Protein AF-A0A2L2Z3B1-F1 (afdb_monomer_lite)

Organism: Parasteatoda tepidariorum (NCBI:txid114398)

InterPro domains:
  IPR036770 Ankyrin repeat-containing domain superfamily [G3DSA:1.25.40.20] (12-68)

Secondary structure (DSSP, 8-state):
--HHHHHHHHHHHHHHHHTT-HHHHHHHHHH-GGGGG-B-TTS-BHHHHHHHTT-HHHHHHHHHH-GGG-

Foldseek 3Di:
DPPVVVLVLLVVLLVCLLVLVQVVNVVSCVVPVVLQVDADPVRHHSLNSNVVNVNVVNNVVCCVPPVPSD

Structure (mmCIF, N/CA/C/O backbone):
data_AF-A0A2L2Z3B1-F1
#
_entry.id   AF-A0A2L2Z3B1-F1
#
loop_
_atom_site.group_PDB
_atom_site.id
_atom_site.type_symbol
_atom_site.label_atom_id
_atom_site.label_alt_id
_atom_site.label_comp_id
_atom_site.label_asym_id
_atom_site.label_entity_id
_atom_site.label_seq_id
_atom_site.pdbx_PDB_ins_code
_atom_site.Cartn_x
_atom_site.Cartn_y
_atom_site.Cartn_z
_atom_site.occupancy
_atom_site.B_iso_or_equiv
_atom_site.auth_seq_id
_atom_site.auth_comp_id
_atom_site.auth_asym_id
_atom_site.auth_atom_id
_atom_site.pdbx_PDB_model_num
ATOM 1 N N . LYS A 1 1 ? 5.601 13.264 -17.957 1.00 54.03 1 LYS A N 1
ATOM 2 C CA . LYS A 1 1 ? 6.330 12.183 -17.249 1.00 54.03 1 LYS A CA 1
ATOM 3 C C . LYS A 1 1 ? 7.195 11.455 -18.281 1.00 54.03 1 LYS A C 1
ATOM 5 O O . LYS A 1 1 ? 6.661 11.093 -19.321 1.00 54.03 1 LYS A O 1
ATOM 10 N N . THR A 1 2 ? 8.506 11.329 -18.072 1.00 69.88 2 THR A N 1
ATOM 11 C CA . THR A 1 2 ? 9.384 10.502 -18.918 1.00 69.88 2 THR A CA 1
ATOM 12 C C . THR A 1 2 ? 9.095 9.032 -18.604 1.00 69.88 2 THR A C 1
ATOM 14 O O . THR A 1 2 ? 9.061 8.656 -17.439 1.00 69.88 2 THR A O 1
ATOM 17 N N . LEU A 1 3 ? 8.851 8.202 -19.622 1.00 66.75 3 LEU A N 1
ATOM 18 C CA . LEU A 1 3 ? 8.480 6.780 -19.484 1.00 66.75 3 LEU A CA 1
ATOM 19 C C . LEU A 1 3 ? 9.295 5.992 -18.419 1.00 66.75 3 LEU A C 1
ATOM 21 O O . LEU A 1 3 ? 8.691 5.220 -17.674 1.00 66.75 3 LEU A O 1
ATOM 25 N N . PRO A 1 4 ? 10.617 6.222 -18.249 1.00 80.62 4 PRO A N 1
ATOM 26 C CA . PRO A 1 4 ? 11.413 5.553 -17.219 1.00 80.62 4 PRO A CA 1
ATOM 27 C C . PRO A 1 4 ? 10.989 5.861 -15.777 1.00 80.62 4 PRO A C 1
ATOM 29 O O . PRO A 1 4 ? 11.023 4.970 -14.934 1.00 80.62 4 PRO A O 1
ATOM 32 N N . SER A 1 5 ? 10.570 7.093 -15.466 1.00 81.69 5 SER A N 1
ATOM 33 C CA . SER A 1 5 ? 10.237 7.462 -14.082 1.00 81.69 5 SER A CA 1
ATOM 34 C C . SER A 1 5 ? 8.939 6.821 -13.600 1.00 81.69 5 SER A C 1
ATOM 36 O O . SER A 1 5 ? 8.820 6.495 -12.423 1.00 81.69 5 SER A O 1
ATOM 38 N N . HIS A 1 6 ? 8.000 6.570 -14.516 1.00 82.88 6 HIS A N 1
ATOM 39 C CA . HIS A 1 6 ? 6.784 5.820 -14.216 1.00 82.88 6 HIS A CA 1
ATOM 40 C C . HIS A 1 6 ? 7.086 4.340 -13.946 1.00 82.88 6 HIS A C 1
ATOM 42 O O . HIS A 1 6 ? 6.519 3.747 -13.036 1.00 82.88 6 HIS A O 1
ATOM 48 N N . LEU A 1 7 ? 7.972 3.702 -14.713 1.00 85.44 7 LEU A N 1
ATOM 49 C CA . LEU A 1 7 ? 8.315 2.297 -14.456 1.00 85.44 7 LEU A CA 1
ATOM 50 C C . LEU A 1 7 ? 9.004 2.126 -13.094 1.00 85.44 7 LEU A C 1
ATOM 52 O O . LEU A 1 7 ? 8.732 1.162 -12.380 1.00 85.44 7 LEU A O 1
ATOM 56 N N . LEU A 1 8 ? 9.831 3.099 -12.699 1.00 89.62 8 LEU A N 1
ATOM 57 C CA . LEU A 1 8 ? 10.445 3.136 -11.372 1.00 89.62 8 LEU A CA 1
ATOM 58 C C . LEU A 1 8 ? 9.410 3.310 -10.251 1.00 89.62 8 LEU A C 1
ATOM 60 O O . LEU A 1 8 ? 9.508 2.621 -9.236 1.00 89.62 8 LEU A O 1
ATOM 64 N N . SER A 1 9 ? 8.410 4.186 -10.420 1.00 91.62 9 SER A N 1
ATOM 65 C CA . SER A 1 9 ? 7.357 4.360 -9.408 1.00 91.62 9 SER A CA 1
ATOM 66 C C . SER A 1 9 ? 6.505 3.103 -9.248 1.00 91.62 9 SER A C 1
ATOM 68 O O . SER A 1 9 ? 6.193 2.725 -8.121 1.00 91.62 9 SER A O 1
ATOM 70 N N . VAL A 1 10 ? 6.210 2.407 -10.350 1.00 94.50 10 VAL A N 1
ATOM 71 C CA . VAL A 1 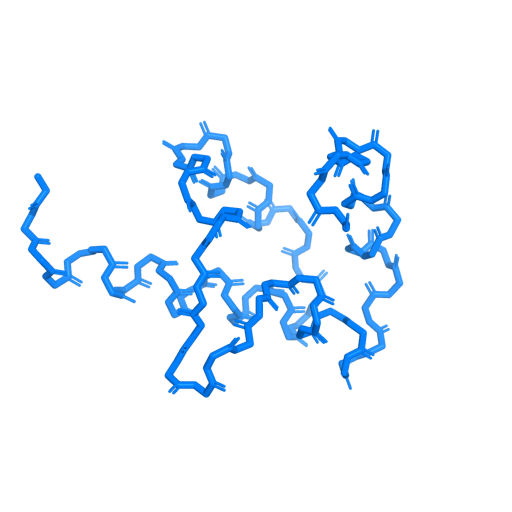10 ? 5.512 1.114 -10.333 1.00 94.50 10 VAL A CA 1
ATOM 72 C C . VAL A 1 10 ? 6.320 0.083 -9.563 1.00 94.50 10 VAL A C 1
ATOM 74 O O . VAL A 1 10 ? 5.822 -0.459 -8.581 1.00 94.50 10 VAL A O 1
ATOM 77 N N . GLY A 1 11 ? 7.578 -0.148 -9.948 1.00 95.44 11 GLY A N 1
ATOM 78 C CA . GLY A 1 11 ? 8.434 -1.114 -9.256 1.00 95.44 11 GLY A CA 1
ATOM 79 C C . GLY A 1 11 ? 8.561 -0.808 -7.763 1.00 95.44 11 GLY A C 1
ATOM 80 O O . GLY A 1 11 ? 8.418 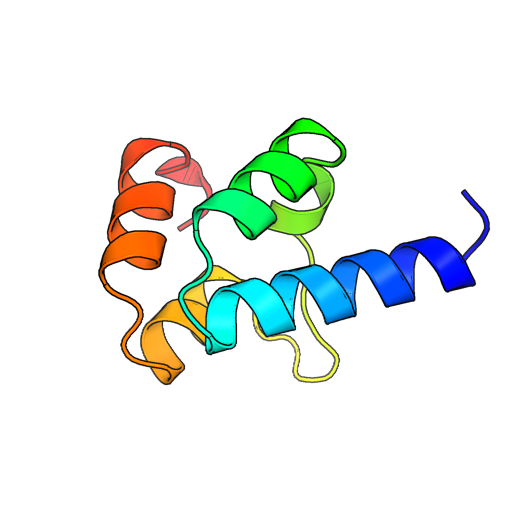-1.700 -6.931 1.00 95.44 11 GLY A O 1
ATOM 81 N N . SER A 1 12 ? 8.736 0.469 -7.409 1.00 96.50 12 SER A N 1
ATOM 82 C CA . SER A 1 12 ? 8.806 0.893 -6.011 1.00 96.50 12 SER A CA 1
ATOM 83 C C . SER A 1 12 ? 7.510 0.641 -5.236 1.00 96.50 12 SER A C 1
ATOM 85 O O . SER A 1 12 ? 7.601 0.272 -4.067 1.00 96.50 12 SER A O 1
ATOM 87 N N . ALA A 1 13 ? 6.340 0.837 -5.848 1.00 97.00 13 ALA A N 1
ATOM 88 C CA . ALA A 1 13 ? 5.052 0.588 -5.203 1.00 97.00 13 ALA A CA 1
ATOM 89 C C . ALA A 1 13 ? 4.825 -0.911 -4.952 1.00 97.00 13 ALA A C 1
ATOM 91 O O . ALA A 1 13 ? 4.423 -1.290 -3.854 1.00 97.00 13 ALA A O 1
ATOM 92 N N . PHE A 1 14 ? 5.152 -1.773 -5.923 1.00 97.38 14 PHE A N 1
ATOM 93 C CA . PHE A 1 14 ? 5.101 -3.229 -5.729 1.00 97.38 14 PHE A CA 1
ATOM 94 C C . PHE A 1 14 ? 6.064 -3.681 -4.628 1.00 97.38 14 PHE A C 1
ATOM 96 O O . PHE A 1 14 ? 5.662 -4.406 -3.727 1.00 97.38 14 PHE A O 1
ATOM 103 N N . HIS A 1 15 ? 7.291 -3.160 -4.604 1.00 97.56 15 HIS A N 1
ATOM 104 C CA . HIS A 1 15 ? 8.233 -3.435 -3.517 1.00 97.56 15 HIS A CA 1
ATOM 105 C C . HIS A 1 15 ? 7.736 -2.977 -2.135 1.00 97.56 15 HIS A C 1
ATOM 107 O O . HIS A 1 15 ? 8.046 -3.618 -1.131 1.00 97.56 15 HIS A O 1
ATOM 113 N N . ALA A 1 16 ? 7.002 -1.862 -2.050 1.00 98.00 16 ALA A N 1
ATOM 114 C CA . ALA A 1 16 ? 6.389 -1.426 -0.796 1.00 98.00 16 ALA A CA 1
ATOM 115 C C . ALA A 1 16 ? 5.286 -2.399 -0.352 1.00 98.00 16 ALA A C 1
ATOM 117 O O . ALA A 1 16 ? 5.240 -2.767 0.823 1.00 98.00 16 ALA A O 1
ATOM 118 N N . VAL A 1 17 ? 4.465 -2.874 -1.298 1.00 97.81 17 VAL A N 1
ATOM 119 C CA . VAL A 1 17 ? 3.461 -3.915 -1.049 1.00 97.81 17 VAL A CA 1
ATOM 120 C C . VAL A 1 17 ? 4.116 -5.188 -0.531 1.00 97.81 17 VAL A C 1
ATOM 122 O O . VAL A 1 17 ? 3.782 -5.610 0.565 1.00 97.81 17 VAL A O 1
ATOM 125 N N . GLU A 1 18 ? 5.080 -5.757 -1.253 1.00 97.25 18 GLU A N 1
ATOM 126 C CA . GLU A 1 18 ? 5.740 -7.028 -0.910 1.00 97.25 18 GLU A CA 1
ATOM 127 C C . GLU A 1 18 ? 6.338 -7.035 0.507 1.00 97.25 18 GLU A C 1
ATOM 129 O O . GLU A 1 18 ? 6.340 -8.070 1.176 1.00 97.25 18 GLU A O 1
ATOM 134 N N . ARG A 1 19 ? 6.819 -5.875 0.980 1.00 97.62 19 ARG A N 1
ATOM 135 C CA . ARG A 1 19 ? 7.401 -5.691 2.321 1.00 97.62 19 ARG A CA 1
ATOM 136 C C . ARG A 1 19 ? 6.400 -5.302 3.412 1.00 97.62 19 ARG A C 1
ATOM 138 O O . ARG A 1 19 ? 6.803 -5.213 4.569 1.00 97.62 19 ARG A O 1
ATOM 145 N N . GLY A 1 20 ? 5.143 -5.026 3.074 1.00 97.75 20 GLY A N 1
ATOM 146 C CA . GLY A 1 20 ? 4.149 -4.558 4.045 1.00 97.75 20 GLY A CA 1
ATOM 147 C C . GLY A 1 20 ? 4.309 -3.092 4.451 1.00 97.75 20 GLY A C 1
ATOM 148 O O . GLY A 1 20 ? 3.743 -2.661 5.457 1.00 97.75 20 GLY A O 1
ATOM 149 N N . ASP A 1 21 ? 5.059 -2.303 3.678 1.00 98.12 21 ASP A N 1
ATOM 150 C CA . ASP A 1 21 ? 5.314 -0.887 3.947 1.00 98.12 21 ASP A CA 1
ATOM 151 C C . ASP A 1 21 ? 4.130 -0.015 3.493 1.00 98.12 21 ASP A C 1
ATOM 153 O O . ASP A 1 21 ? 4.151 0.668 2.462 1.00 98.12 21 ASP A O 1
ATOM 157 N N . ARG A 1 22 ? 3.056 -0.074 4.285 1.00 97.50 22 ARG A N 1
ATOM 158 C CA . ARG A 1 22 ? 1.800 0.648 4.048 1.00 97.50 22 ARG A CA 1
ATOM 159 C C . ARG A 1 22 ? 1.987 2.163 4.026 1.00 97.50 22 ARG A C 1
ATOM 161 O O . ARG A 1 22 ? 1.307 2.834 3.258 1.00 97.50 22 ARG A O 1
ATOM 168 N N . GLU A 1 23 ? 2.888 2.703 4.846 1.00 97.56 23 GLU A N 1
ATOM 169 C CA . GLU A 1 23 ? 3.116 4.150 4.928 1.00 97.56 23 GLU A CA 1
ATOM 170 C C . GLU A 1 23 ? 3.766 4.684 3.647 1.00 97.56 23 GLU A C 1
ATOM 172 O O . GLU A 1 23 ? 3.293 5.675 3.080 1.00 97.56 23 GLU A O 1
ATOM 177 N N . SER A 1 24 ? 4.816 4.020 3.153 1.00 97.56 24 SER A N 1
ATOM 178 C CA . SER A 1 24 ? 5.447 4.404 1.887 1.00 97.56 24 SER A CA 1
ATOM 179 C C . SER A 1 24 ? 4.482 4.255 0.717 1.00 97.56 24 SER A C 1
ATOM 181 O O . SER A 1 24 ? 4.370 5.174 -0.097 1.00 97.56 24 SER A O 1
ATOM 183 N N . LEU A 1 25 ? 3.743 3.142 0.663 1.00 97.44 25 LEU A N 1
ATOM 184 C CA . LEU A 1 25 ? 2.737 2.912 -0.370 1.00 97.44 25 LEU A CA 1
ATOM 185 C C . LEU A 1 25 ? 1.681 4.024 -0.373 1.00 97.44 25 LEU A C 1
ATOM 187 O O . LEU A 1 25 ? 1.393 4.597 -1.419 1.00 97.44 25 LEU A O 1
ATOM 191 N N . GLU A 1 26 ? 1.139 4.379 0.790 1.00 96.75 26 GLU A N 1
ATOM 192 C CA . GLU A 1 26 ? 0.140 5.440 0.909 1.00 96.75 26 GLU A CA 1
ATOM 193 C C . GLU A 1 26 ? 0.676 6.793 0.419 1.00 96.75 26 GLU A C 1
ATOM 195 O O . GLU A 1 26 ? -0.008 7.477 -0.343 1.00 96.75 26 GLU A O 1
ATOM 200 N N . LYS A 1 27 ? 1.916 7.163 0.770 1.00 96.88 27 LYS A N 1
ATOM 201 C CA . LYS A 1 27 ? 2.553 8.393 0.261 1.00 96.88 27 LYS A CA 1
ATOM 202 C C . LYS A 1 27 ? 2.682 8.385 -1.263 1.00 96.88 27 LYS A C 1
ATOM 204 O O . LYS A 1 27 ? 2.442 9.406 -1.906 1.00 96.88 27 LYS A O 1
ATOM 209 N N . GLN A 1 28 ? 3.042 7.245 -1.853 1.00 96.12 28 GLN A N 1
ATOM 210 C CA . GLN A 1 28 ? 3.137 7.108 -3.308 1.00 96.12 28 GLN A CA 1
ATOM 211 C C . GLN A 1 28 ? 1.769 7.240 -3.978 1.00 96.12 28 GLN A C 1
ATOM 213 O O . GLN A 1 28 ? 1.652 7.956 -4.968 1.00 96.12 28 GLN A O 1
ATOM 218 N N . LEU A 1 29 ? 0.733 6.620 -3.412 1.00 94.75 29 LEU A N 1
ATOM 219 C CA . LEU A 1 29 ? -0.639 6.687 -3.922 1.00 94.75 29 LEU A CA 1
ATOM 220 C C . LEU A 1 29 ? -1.262 8.082 -3.785 1.00 94.75 29 LEU A C 1
ATOM 222 O O . LEU A 1 29 ? -2.048 8.485 -4.636 1.00 94.75 29 LEU A O 1
ATOM 226 N N . GLN A 1 30 ? -0.899 8.841 -2.748 1.00 94.88 30 GLN A N 1
ATOM 227 C CA . GLN A 1 30 ? -1.285 10.251 -2.615 1.00 94.88 30 GLN A CA 1
ATOM 228 C C . GLN A 1 30 ? -0.650 11.131 -3.700 1.00 94.88 30 GLN A C 1
ATOM 230 O O . GLN A 1 30 ? -1.236 12.137 -4.096 1.00 94.88 30 GLN 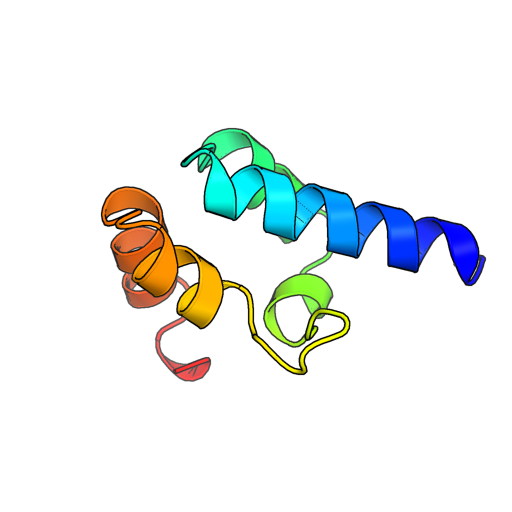A O 1
ATOM 235 N N . HIS A 1 31 ? 0.549 10.773 -4.165 1.00 94.19 31 HIS A N 1
ATOM 236 C CA . HIS A 1 31 ? 1.246 11.498 -5.223 1.00 94.19 31 HIS A CA 1
ATOM 237 C C . HIS A 1 31 ? 0.797 11.076 -6.631 1.00 94.19 31 HIS A C 1
ATOM 239 O O . HIS A 1 31 ? 0.753 11.907 -7.538 1.00 94.19 31 HIS A O 1
ATOM 245 N N . ASP A 1 32 ? 0.495 9.791 -6.825 1.00 92.69 32 ASP A N 1
ATOM 246 C CA . ASP A 1 32 ? 0.126 9.209 -8.114 1.00 92.69 32 ASP A CA 1
ATOM 247 C C . ASP A 1 32 ? -0.877 8.059 -7.938 1.00 92.69 32 ASP A C 1
ATOM 249 O O . ASP A 1 32 ? -0.513 6.896 -7.748 1.00 92.69 32 ASP A O 1
ATOM 253 N N . ASP A 1 33 ? -2.163 8.379 -8.034 1.00 91.12 33 ASP A N 1
ATOM 254 C CA . ASP A 1 33 ? -3.260 7.419 -7.890 1.00 91.12 33 ASP A CA 1
ATOM 255 C C . ASP A 1 33 ? -3.382 6.455 -9.084 1.00 91.12 33 ASP A C 1
ATOM 257 O O . ASP A 1 33 ? -3.972 5.378 -8.960 1.00 91.12 33 ASP A O 1
ATOM 261 N N . SER A 1 34 ? -2.764 6.776 -10.227 1.00 91.19 34 SER A N 1
ATOM 262 C CA . SER A 1 34 ? -2.725 5.894 -11.403 1.00 91.19 34 SER A CA 1
ATOM 263 C C . SER A 1 34 ? -2.050 4.543 -11.115 1.00 91.19 34 SER A C 1
ATOM 265 O O . SER A 1 34 ? -2.355 3.534 -11.764 1.00 91.19 34 SER A O 1
ATOM 267 N N . LEU A 1 35 ? -1.210 4.487 -10.075 1.00 93.25 35 LEU A N 1
ATOM 268 C CA . LEU A 1 35 ? -0.578 3.268 -9.574 1.00 93.25 35 LEU A CA 1
ATOM 269 C C . 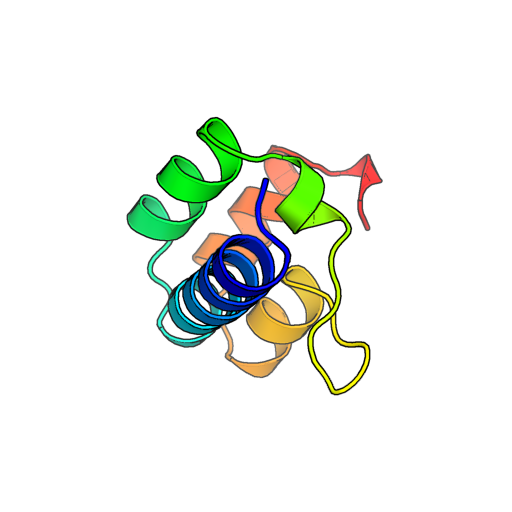LEU A 1 35 ? -1.599 2.205 -9.145 1.00 93.25 35 LEU A C 1
ATOM 271 O O . LEU A 1 35 ? -1.347 1.019 -9.349 1.00 93.25 35 LEU A O 1
ATOM 275 N N . LEU A 1 36 ? -2.781 2.601 -8.655 1.00 92.62 36 LEU A N 1
ATOM 276 C CA . LEU A 1 36 ? -3.854 1.671 -8.267 1.00 92.62 36 LEU A CA 1
ATOM 277 C C . LEU A 1 36 ? -4.361 0.817 -9.433 1.00 92.62 36 LEU A C 1
ATOM 279 O O . LEU A 1 36 ? -4.836 -0.297 -9.229 1.00 92.62 36 LEU A O 1
ATOM 283 N N . ARG A 1 37 ? -4.278 1.341 -10.660 1.00 90.56 37 ARG A N 1
ATOM 284 C CA . ARG A 1 37 ? -4.727 0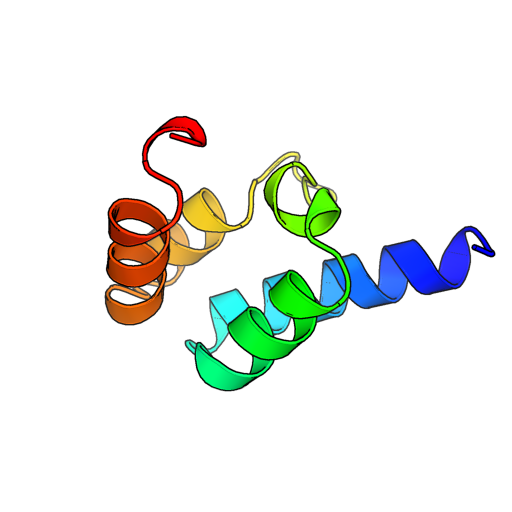.655 -11.884 1.00 90.56 37 ARG A CA 1
ATOM 285 C C . ARG A 1 37 ? -3.580 -0.009 -12.636 1.00 90.56 37 ARG A C 1
ATOM 287 O O . ARG A 1 37 ? -3.810 -0.638 -13.670 1.00 90.56 37 ARG A O 1
ATOM 294 N N . THR A 1 38 ? -2.353 0.155 -12.151 1.00 91.69 38 THR A N 1
ATOM 295 C CA . THR A 1 38 ? -1.175 -0.375 -12.822 1.00 91.69 38 THR A CA 1
ATOM 296 C C . THR A 1 38 ? -0.988 -1.853 -12.500 1.00 91.69 38 THR A C 1
ATOM 298 O O . THR A 1 38 ? -1.337 -2.341 -11.425 1.00 91.69 38 THR A O 1
ATOM 301 N N . ARG A 1 39 ? -0.422 -2.570 -13.468 1.00 91.88 39 ARG A N 1
ATOM 302 C CA . ARG A 1 39 ? -0.010 -3.961 -13.338 1.00 91.88 39 ARG A CA 1
ATOM 303 C C . ARG A 1 39 ? 1.502 -4.055 -13.483 1.00 91.88 39 ARG A C 1
ATOM 305 O O . ARG A 1 39 ? 2.090 -3.277 -14.236 1.00 91.88 39 ARG A O 1
ATOM 312 N N . ASN A 1 40 ? 2.119 -4.982 -12.761 1.00 90.00 40 ASN A N 1
ATOM 313 C CA . ASN A 1 40 ? 3.533 -5.293 -12.944 1.00 90.00 40 ASN A CA 1
ATOM 314 C C . ASN A 1 40 ? 3.762 -6.047 -14.276 1.00 90.00 40 ASN A C 1
ATOM 316 O O . ASN A 1 40 ? 2.837 -6.243 -15.070 1.00 90.00 40 ASN A O 1
ATOM 320 N N . SER A 1 41 ? 4.999 -6.486 -14.516 1.00 89.00 41 SER A N 1
ATOM 321 C CA . SER A 1 41 ? 5.383 -7.267 -15.702 1.00 89.00 41 SER A CA 1
ATOM 322 C C . SER A 1 41 ? 4.594 -8.565 -15.883 1.00 89.00 41 SER A C 1
ATOM 324 O O . SER A 1 41 ? 4.430 -9.012 -17.014 1.00 89.00 41 SER A O 1
ATOM 326 N N . ASP A 1 42 ? 4.070 -9.132 -14.797 1.00 89.81 42 ASP A N 1
ATOM 327 C CA . ASP A 1 42 ? 3.305 -10.382 -14.794 1.00 89.81 42 ASP A CA 1
ATOM 328 C C . ASP A 1 42 ? 1.792 -10.144 -14.944 1.00 89.81 42 ASP A C 1
ATOM 330 O O . ASP A 1 42 ? 0.992 -11.073 -14.858 1.00 89.81 42 ASP A O 1
ATOM 334 N N . GLY A 1 43 ? 1.364 -8.891 -15.140 1.00 91.94 43 GLY A N 1
ATOM 335 C CA . GLY A 1 43 ? -0.054 -8.533 -15.203 1.00 91.94 43 GLY A CA 1
ATOM 336 C C . GLY A 1 43 ? -0.747 -8.490 -13.833 1.00 91.94 43 GLY A C 1
ATOM 337 O O . GLY A 1 43 ? -1.970 -8.348 -13.766 1.00 91.94 43 GLY A O 1
ATOM 338 N N . VAL A 1 44 ? 0.012 -8.571 -12.740 1.00 93.38 44 VAL A N 1
ATOM 339 C CA . VAL A 1 44 ? -0.481 -8.598 -11.358 1.00 93.38 44 VAL A CA 1
ATOM 340 C C . VAL A 1 44 ? -0.711 -7.169 -10.869 1.00 93.38 44 VAL A C 1
ATOM 342 O O . VAL A 1 44 ? 0.101 -6.283 -11.114 1.00 93.38 44 VAL A O 1
ATOM 345 N N . ALA A 1 45 ? -1.830 -6.934 -10.183 1.00 94.44 45 ALA A N 1
ATOM 346 C CA . ALA A 1 45 ? -2.152 -5.638 -9.568 1.00 94.44 45 ALA A CA 1
ATOM 347 C C . ALA A 1 45 ? -1.609 -5.556 -8.131 1.00 94.44 45 ALA A C 1
ATOM 349 O O . ALA A 1 45 ? -1.330 -6.587 -7.519 1.00 94.44 45 ALA A O 1
ATOM 350 N N . LEU A 1 46 ? -1.524 -4.349 -7.562 1.00 95.81 46 LEU A N 1
ATOM 351 C CA . LEU A 1 46 ? -1.000 -4.145 -6.202 1.00 95.81 46 LEU A CA 1
ATOM 352 C C . LEU A 1 46 ? -1.723 -5.004 -5.150 1.00 95.81 46 LEU A C 1
ATOM 354 O O . LEU A 1 46 ? -1.071 -5.618 -4.314 1.00 95.81 46 LEU A O 1
ATOM 358 N N . ILE A 1 47 ? -3.053 -5.120 -5.219 1.00 94.69 47 ILE A N 1
ATOM 359 C CA . ILE A 1 47 ? -3.801 -5.939 -4.255 1.00 94.69 47 ILE A CA 1
ATOM 360 C C . ILE A 1 47 ? -3.525 -7.440 -4.389 1.00 94.69 47 ILE A C 1
ATOM 362 O O . ILE A 1 47 ? -3.417 -8.135 -3.385 1.00 94.69 47 ILE A O 1
ATOM 366 N N . HIS A 1 48 ? -3.341 -7.939 -5.611 1.00 94.62 48 HIS A N 1
ATOM 367 C CA . HIS A 1 48 ? -2.967 -9.335 -5.831 1.00 94.62 48 HIS A CA 1
ATOM 368 C C . HIS A 1 48 ? -1.592 -9.636 -5.217 1.00 94.62 48 HIS A C 1
ATOM 370 O O . HIS A 1 48 ? -1.422 -10.667 -4.573 1.00 94.62 48 HIS A O 1
ATOM 376 N N . SER A 1 49 ? -0.632 -8.714 -5.365 1.00 96.44 49 SER A N 1
ATOM 377 C CA . SER A 1 49 ? 0.679 -8.816 -4.713 1.00 96.44 49 SER A CA 1
ATOM 378 C C . SER A 1 49 ? 0.547 -8.788 -3.183 1.00 96.44 49 SER A C 1
ATOM 380 O O . SER A 1 49 ? 1.153 -9.612 -2.506 1.00 96.44 49 SER A O 1
ATOM 382 N N . ALA A 1 50 ? -0.323 -7.940 -2.627 1.00 96.81 50 ALA A N 1
ATOM 383 C CA . ALA A 1 50 ? -0.566 -7.903 -1.184 1.00 96.81 50 ALA A CA 1
ATOM 384 C C . ALA A 1 50 ? -1.102 -9.244 -0.645 1.00 96.81 50 ALA A C 1
ATOM 386 O O . ALA A 1 50 ? -0.662 -9.694 0.409 1.00 96.81 50 ALA A O 1
ATOM 387 N N . VAL A 1 51 ? -2.001 -9.907 -1.384 1.00 96.38 51 VAL A N 1
ATOM 388 C CA . VAL A 1 51 ? -2.502 -11.255 -1.053 1.00 96.38 51 VAL A CA 1
ATOM 389 C C . VAL A 1 51 ? -1.402 -12.306 -1.155 1.00 96.38 51 VAL A C 1
ATOM 391 O O . VAL A 1 51 ? -1.249 -13.112 -0.242 1.00 96.38 51 VAL A O 1
ATOM 394 N N . LEU A 1 52 ? -0.611 -12.284 -2.230 1.00 96.56 52 LEU A N 1
ATOM 395 C CA . LEU A 1 52 ? 0.471 -13.249 -2.441 1.00 96.56 52 LEU A CA 1
ATOM 396 C C . LEU A 1 52 ? 1.532 -13.200 -1.326 1.00 96.56 52 LEU A C 1
ATOM 398 O O . LEU A 1 52 ? 2.113 -14.228 -0.991 1.00 96.56 52 LEU A O 1
ATOM 402 N N . HIS A 1 53 ? 1.766 -12.017 -0.752 1.00 97.06 53 HIS A N 1
ATOM 403 C CA . HIS A 1 53 ? 2.770 -11.778 0.288 1.00 97.06 53 HIS A CA 1
ATOM 404 C C . HIS A 1 53 ? 2.200 -11.724 1.718 1.00 97.06 53 HIS A C 1
ATOM 406 O O . HIS A 1 53 ? 2.921 -11.329 2.632 1.00 97.06 53 HIS A O 1
ATOM 412 N N . ASP A 1 54 ? 0.934 -12.105 1.923 1.00 97.94 54 ASP A N 1
ATOM 413 C CA . ASP A 1 54 ? 0.252 -12.117 3.232 1.00 97.94 54 ASP A CA 1
ATOM 414 C C . ASP A 1 54 ? 0.223 -10.750 3.952 1.00 97.94 54 ASP A C 1
ATOM 416 O O . ASP A 1 54 ? 0.333 -10.620 5.172 1.00 97.94 54 ASP A O 1
ATOM 420 N N . GLN A 1 55 ? 0.066 -9.675 3.178 1.00 98.12 55 GLN A N 1
ATOM 421 C CA . GLN A 1 55 ? 0.131 -8.299 3.670 1.00 98.12 55 GLN A CA 1
ATOM 422 C C . GLN A 1 55 ? -1.250 -7.783 4.078 1.00 98.12 55 GLN A C 1
ATOM 424 O O . GLN A 1 55 ? -1.774 -6.822 3.506 1.00 98.12 55 GLN A O 1
ATOM 429 N N . LEU A 1 56 ? -1.846 -8.412 5.097 1.00 96.94 56 LEU A N 1
ATOM 430 C CA . LEU A 1 56 ? -3.209 -8.122 5.575 1.00 96.94 56 LEU A CA 1
ATOM 431 C C . LEU A 1 56 ? -3.458 -6.637 5.874 1.00 96.94 56 LEU A C 1
ATOM 433 O O . LEU A 1 56 ? -4.529 -6.120 5.568 1.00 96.94 56 LEU A O 1
ATOM 437 N N . ASN A 1 57 ? -2.469 -5.924 6.419 1.00 97.25 57 ASN A N 1
ATOM 438 C CA . ASN A 1 57 ? -2.583 -4.487 6.692 1.00 97.25 57 ASN A CA 1
ATOM 439 C C . ASN A 1 57 ? -2.816 -3.663 5.410 1.00 97.25 57 ASN A C 1
ATOM 441 O O . ASN A 1 57 ? -3.621 -2.733 5.389 1.00 97.25 57 ASN A O 1
ATOM 445 N N . ILE A 1 58 ? -2.133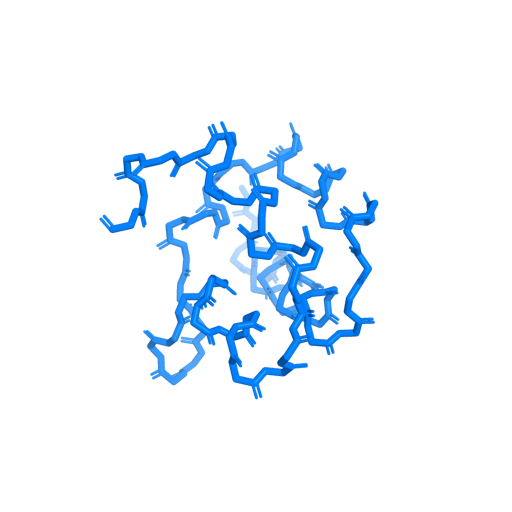 -4.024 4.322 1.00 97.38 58 ILE A N 1
ATOM 446 C CA . ILE A 1 58 ? -2.278 -3.363 3.022 1.00 97.38 58 ILE A CA 1
ATOM 447 C C . ILE A 1 58 ? -3.575 -3.800 2.337 1.00 97.38 58 ILE A C 1
ATOM 449 O O . ILE A 1 58 ? -4.251 -2.964 1.740 1.00 97.38 58 ILE A O 1
ATOM 453 N N . ILE A 1 59 ? -3.957 -5.075 2.460 1.00 96.50 59 ILE A N 1
ATOM 454 C CA . ILE A 1 59 ? -5.247 -5.567 1.957 1.00 96.50 59 ILE A CA 1
ATOM 455 C C . ILE A 1 59 ? -6.389 -4.774 2.596 1.00 96.50 59 ILE A C 1
ATOM 457 O O . ILE A 1 59 ? -7.177 -4.174 1.872 1.00 96.50 59 ILE A O 1
ATOM 461 N N . ASN A 1 60 ? -6.436 -4.695 3.928 1.00 96.12 60 ASN A N 1
ATOM 462 C CA . ASN A 1 60 ? -7.469 -3.943 4.645 1.00 96.12 60 ASN A CA 1
ATOM 463 C C . ASN A 1 60 ? -7.483 -2.469 4.228 1.00 96.12 60 ASN A C 1
ATOM 465 O O . ASN A 1 60 ? -8.542 -1.922 3.945 1.00 96.12 60 ASN A O 1
ATOM 469 N N . TYR A 1 61 ? -6.307 -1.849 4.084 1.00 95.69 61 TYR A N 1
ATOM 470 C CA . TYR A 1 61 ? -6.209 -0.488 3.559 1.00 95.69 61 TYR A CA 1
ATOM 471 C C . TYR A 1 61 ? -6.858 -0.341 2.172 1.00 95.69 61 TYR A C 1
ATOM 473 O O . TYR A 1 61 ? -7.616 0.605 1.957 1.00 95.69 61 TYR A O 1
ATOM 481 N N . PHE A 1 62 ? -6.601 -1.263 1.239 1.00 94.81 62 PHE A N 1
ATOM 482 C CA . PHE A 1 62 ? -7.232 -1.229 -0.081 1.00 94.81 62 PHE A CA 1
ATOM 483 C C . PHE A 1 62 ? -8.747 -1.440 -0.012 1.00 94.81 62 PHE A C 1
ATOM 485 O O . PHE A 1 62 ? -9.474 -0.711 -0.687 1.00 94.81 62 PHE A O 1
ATOM 492 N N . LEU A 1 63 ? -9.225 -2.378 0.810 1.00 93.62 63 LEU A N 1
ATOM 493 C CA . LEU A 1 63 ? -10.658 -2.631 0.998 1.00 93.62 63 LEU A CA 1
ATOM 494 C C . LEU A 1 63 ? -11.383 -1.397 1.561 1.00 93.62 63 LEU A C 1
ATOM 496 O O . LEU A 1 63 ? -12.462 -1.052 1.083 1.00 93.62 63 LEU A O 1
ATOM 500 N N . ASP A 1 64 ? -10.767 -0.703 2.520 1.00 94.81 64 ASP A N 1
ATOM 501 C CA . ASP A 1 64 ? -11.359 0.460 3.188 1.00 94.81 64 ASP A CA 1
ATOM 502 C C . ASP A 1 64 ? -11.364 1.713 2.301 1.00 94.81 64 ASP A C 1
ATOM 504 O O . ASP A 1 64 ? -12.351 2.448 2.241 1.00 94.81 64 ASP A O 1
ATOM 508 N N . LYS A 1 65 ? -10.249 1.995 1.615 1.00 93.75 65 LYS A N 1
ATOM 509 C CA . LYS A 1 65 ? -10.084 3.224 0.817 1.00 93.75 65 LYS A CA 1
ATOM 510 C C . LYS A 1 65 ? -10.587 3.095 -0.614 1.00 93.75 65 LYS A C 1
ATOM 512 O O . LYS A 1 65 ? -10.992 4.099 -1.203 1.00 93.75 65 LYS A O 1
ATOM 517 N N . TYR A 1 66 ? -10.511 1.900 -1.188 1.00 90.50 66 TYR A N 1
ATOM 518 C CA . TYR A 1 66 ? -10.683 1.665 -2.619 1.00 90.50 66 TYR A CA 1
ATOM 519 C C . TYR A 1 66 ? -11.564 0.440 -2.923 1.00 90.50 66 TYR A C 1
ATOM 521 O O . TYR A 1 66 ? -11.196 -0.381 -3.765 1.00 90.50 66 TYR A O 1
ATOM 529 N N . PRO A 1 67 ? -12.763 0.322 -2.325 1.00 85.81 67 PRO A N 1
ATOM 530 C CA . PRO A 1 67 ? -13.610 -0.864 -2.487 1.00 85.81 67 PRO A CA 1
ATOM 531 C C . PRO A 1 67 ? -14.038 -1.125 -3.942 1.00 85.81 67 PRO A C 1
ATOM 533 O O . PRO A 1 67 ? -14.375 -2.246 -4.297 1.00 85.81 67 PRO A O 1
ATOM 536 N N . HIS A 1 68 ? -14.018 -0.102 -4.802 1.00 81.56 68 HIS A N 1
ATOM 537 C CA . HIS A 1 68 ? -14.384 -0.203 -6.221 1.00 81.56 68 HIS A CA 1
ATOM 538 C C . HIS A 1 68 ? -13.250 -0.687 -7.140 1.00 81.56 68 HIS A C 1
ATOM 540 O O . HIS A 1 68 ? -13.460 -0.807 -8.346 1.00 81.56 68 HIS A O 1
ATOM 546 N N . LEU A 1 69 ? -12.037 -0.865 -6.609 1.00 71.50 69 LEU A N 1
ATOM 547 C CA . LEU A 1 69 ? -10.870 -1.338 -7.363 1.00 71.50 69 LEU A CA 1
ATOM 548 C C . LEU A 1 69 ? -10.645 -2.854 -7.226 1.00 71.50 69 LEU A C 1
ATOM 550 O O . LEU A 1 69 ? -9.641 -3.361 -7.727 1.00 71.50 69 LEU A O 1
ATOM 554 N N . LEU A 1 70 ? -11.583 -3.538 -6.569 1.00 62.12 70 LEU A N 1
ATOM 555 C CA . LEU A 1 70 ? -11.660 -4.986 -6.400 1.00 62.12 70 LEU A CA 1
ATOM 556 C C . LEU A 1 70 ? -12.442 -5.632 -7.542 1.00 62.12 70 LEU A C 1
ATOM 558 O O . LEU A 1 70 ? -13.522 -5.098 -7.883 1.00 62.12 70 LEU A O 1
#

Sequence (70 aa):
KTLPSHLLSVGSAFHAVERGDRESLEKQLQHDDSLLRTRNSDGVALIHSAVLHDQLNIINYFLDKYPHLL

pLDDT: mean 91.82, std 8.72, range [54.03, 98.12]

Radius of gyration: 11.17 Å; chains: 1; bounding box: 26×25×26 Å